Protein AF-A0A831PJV6-F1 (afdb_monomer)

Organism: NCBI:txid1484053

Mean predicted aligned error: 3.71 Å

Secondary structure (DSSP, 8-state):
-PPPSS------EEEETTEEEEEETTTTEEEE--HHHHHHHHHHHIIIIIT---GGG--SS-------

Nearest PDB structures (foldseek):
  8ro1-assembly1_TF  TM=6.766E-01  e=1.254E+00  Caenorhabditis elegans
  8ro0-assembly1_TF  TM=6.448E-01  e=1.341E+00  Caenorhabditis elegans
  5why-assembly1_A  TM=4.337E-01  e=1.341E+00  Acetivibrio thermocellus ATCC 27405

Structure (mmCIF, N/CA/C/O backbone):
data_AF-A0A831PJV6-F1
#
_entry.id   AF-A0A831PJV6-F1
#
loop_
_atom_site.group_PDB
_atom_site.id
_atom_site.type_symbol
_atom_site.label_atom_id
_atom_site.label_alt_id
_atom_site.label_comp_id
_atom_site.label_asym_id
_atom_site.label_entity_id
_atom_site.label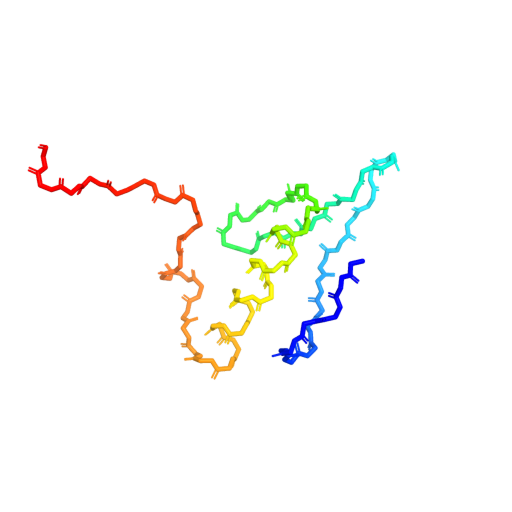_seq_id
_atom_site.pdbx_PDB_ins_code
_atom_site.Cartn_x
_atom_site.Cartn_y
_atom_site.Cartn_z
_atom_site.occupancy
_atom_site.B_iso_or_equiv
_atom_site.auth_seq_id
_atom_site.auth_comp_id
_atom_site.auth_asym_id
_atom_site.auth_atom_id
_atom_site.pdbx_PDB_model_num
ATOM 1 N N . MET A 1 1 ? -14.909 5.193 -0.173 1.00 78.19 1 MET A N 1
ATOM 2 C CA . MET A 1 1 ? -13.579 5.559 -0.704 1.00 78.19 1 MET A CA 1
ATOM 3 C C . MET A 1 1 ? -13.757 5.916 -2.157 1.00 78.19 1 MET A C 1
ATOM 5 O O . MET A 1 1 ? -14.687 5.403 -2.766 1.00 78.19 1 MET A O 1
ATOM 9 N N . GLN A 1 2 ? -12.941 6.834 -2.657 1.00 83.88 2 GLN A N 1
ATOM 10 C CA . GLN A 1 2 ? -13.052 7.327 -4.022 1.00 83.88 2 GLN A CA 1
ATOM 11 C C . GLN A 1 2 ? -12.444 6.320 -5.005 1.00 83.88 2 GLN A C 1
ATOM 13 O O . GLN A 1 2 ? -11.432 5.684 -4.698 1.00 83.88 2 GLN A O 1
ATOM 18 N N . GLU A 1 3 ? -13.072 6.185 -6.168 1.00 90.38 3 GLU A N 1
ATOM 19 C CA . GLU A 1 3 ? -12.508 5.476 -7.311 1.00 90.38 3 GLU A CA 1
ATOM 20 C C . GLU A 1 3 ? -11.32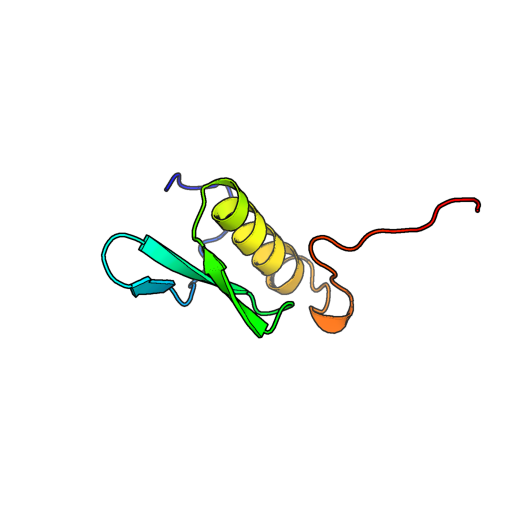2 6.271 -7.874 1.00 90.38 3 GLU A C 1
ATOM 22 O O . GLU A 1 3 ? -11.401 7.489 -8.051 1.00 90.38 3 GLU A O 1
ATOM 27 N N . LEU A 1 4 ? -10.197 5.595 -8.090 1.00 92.81 4 LEU A N 1
ATOM 28 C CA . LEU A 1 4 ? -8.978 6.21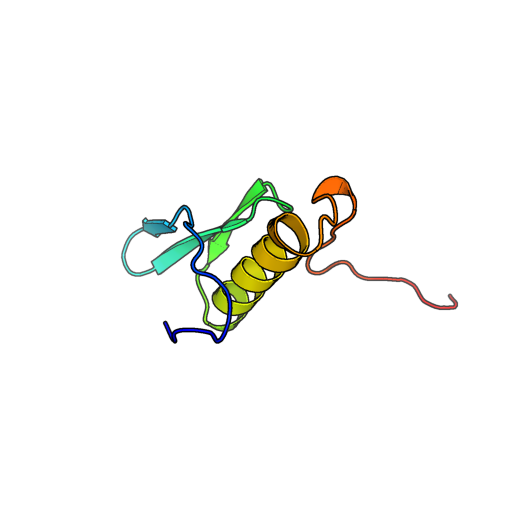0 -8.609 1.00 92.81 4 LEU A CA 1
ATOM 29 C C . LEU A 1 4 ? -8.869 5.932 -10.105 1.00 92.81 4 LEU A C 1
ATOM 31 O O . LEU A 1 4 ? -9.327 4.898 -10.576 1.00 92.81 4 LEU A O 1
ATOM 35 N N . ASN A 1 5 ? -8.195 6.819 -10.839 1.00 95.06 5 ASN A N 1
ATOM 36 C CA . ASN A 1 5 ? -7.863 6.598 -12.248 1.00 95.06 5 ASN A CA 1
ATOM 37 C C . ASN A 1 5 ? -6.686 5.606 -12.389 1.00 95.06 5 ASN A C 1
ATOM 39 O O . ASN A 1 5 ? -5.607 5.957 -12.865 1.00 95.06 5 ASN A O 1
ATOM 43 N N . LEU A 1 6 ? -6.874 4.394 -11.867 1.00 94.62 6 LEU A N 1
ATOM 44 C CA . LEU A 1 6 ? -5.929 3.280 -11.839 1.00 94.62 6 LEU A CA 1
ATOM 45 C C . LEU A 1 6 ? -6.687 1.982 -12.171 1.00 94.62 6 LEU A C 1
ATOM 47 O O . LEU A 1 6 ? -7.904 1.934 -11.982 1.00 94.62 6 LEU A O 1
ATOM 51 N N . PRO A 1 7 ? -5.999 0.920 -12.631 1.00 95.50 7 PRO A N 1
ATOM 52 C CA . PRO A 1 7 ? -6.608 -0.400 -12.760 1.00 95.50 7 PRO A CA 1
ATOM 53 C C . PRO A 1 7 ? -7.276 -0.864 -11.459 1.00 95.50 7 PRO A C 1
ATOM 55 O O . PRO A 1 7 ? -6.910 -0.444 -10.359 1.00 95.50 7 PRO A O 1
ATOM 58 N N . VAL A 1 8 ? -8.264 -1.747 -11.587 1.00 93.38 8 VAL A N 1
ATOM 59 C CA . VAL A 1 8 ? -9.003 -2.276 -10.438 1.00 93.38 8 VAL A CA 1
ATOM 60 C C . VAL A 1 8 ? -8.168 -3.343 -9.736 1.00 93.38 8 VAL A C 1
ATOM 62 O O . VAL A 1 8 ? -7.773 -4.331 -10.351 1.00 93.38 8 VAL A O 1
ATOM 65 N N . TYR A 1 9 ? -7.964 -3.178 -8.428 1.00 94.69 9 TYR A N 1
ATOM 66 C CA . TYR A 1 9 ? -7.216 -4.126 -7.604 1.00 94.69 9 TYR A CA 1
ATOM 67 C C . TYR A 1 9 ? -8.076 -4.713 -6.486 1.00 94.69 9 TYR A C 1
ATOM 69 O O . TYR A 1 9 ? -8.907 -4.034 -5.878 1.00 94.69 9 TYR A O 1
ATOM 77 N N . ALA A 1 10 ? -7.831 -5.984 -6.171 1.00 93.50 10 ALA A N 1
ATOM 78 C CA . ALA A 1 10 ? -8.451 -6.657 -5.039 1.00 93.50 10 ALA A CA 1
ATOM 79 C C . ALA A 1 10 ? -7.594 -6.487 -3.776 1.00 93.50 10 ALA A C 1
ATOM 81 O O . ALA A 1 10 ? -6.437 -6.905 -3.733 1.00 93.50 10 ALA A O 1
ATOM 82 N N . PHE A 1 11 ? -8.186 -5.925 -2.720 1.00 95.50 11 PHE A N 1
ATOM 83 C CA . PHE A 1 11 ? -7.522 -5.737 -1.430 1.00 95.50 11 PHE A CA 1
ATOM 84 C C . PHE A 1 11 ? -8.156 -6.580 -0.332 1.00 95.50 11 PHE A C 1
ATOM 86 O O . PHE A 1 11 ? -9.377 -6.707 -0.233 1.00 95.50 11 PHE A O 1
ATOM 93 N N . ARG A 1 12 ? -7.314 -7.102 0.563 1.00 96.88 12 ARG A N 1
ATOM 94 C CA . ARG A 1 12 ? -7.768 -7.757 1.793 1.00 96.88 12 ARG A CA 1
ATOM 95 C C . ARG A 1 12 ? -8.128 -6.686 2.817 1.00 96.88 12 ARG A C 1
ATOM 97 O O . ARG A 1 12 ? -7.243 -6.104 3.444 1.00 96.88 12 ARG A O 1
ATOM 104 N N . ILE A 1 13 ? -9.423 -6.446 2.984 1.00 96.69 13 ILE A N 1
ATOM 105 C CA . ILE A 1 13 ? -9.966 -5.493 3.953 1.00 96.69 13 ILE A CA 1
ATOM 106 C C . ILE A 1 13 ? -10.672 -6.265 5.065 1.00 96.69 13 ILE A C 1
ATOM 108 O O . ILE A 1 13 ? -11.457 -7.170 4.794 1.00 96.69 13 ILE A O 1
ATOM 112 N N . LYS A 1 14 ? -10.410 -5.895 6.318 1.00 96.94 14 LYS A N 1
ATOM 113 C CA . LYS A 1 14 ? -11.148 -6.386 7.487 1.00 96.94 14 LYS A CA 1
ATOM 114 C C . LYS A 1 14 ? -11.799 -5.221 8.221 1.00 96.94 14 LYS A C 1
ATOM 116 O O . LYS A 1 14 ? -11.299 -4.098 8.177 1.00 96.94 14 LYS A O 1
ATOM 121 N N . THR A 1 15 ? -12.903 -5.492 8.902 1.00 97.19 15 THR A N 1
ATOM 122 C CA . THR A 1 15 ? -13.585 -4.509 9.749 1.00 97.19 15 THR A CA 1
ATOM 123 C C . THR A 1 15 ? -13.499 -4.984 11.190 1.00 97.19 15 THR A C 1
ATOM 125 O O . THR A 1 15 ? -13.856 -6.122 11.477 1.00 97.19 15 THR A O 1
ATOM 128 N N . GLU A 1 16 ? -13.014 -4.126 12.081 1.00 96.12 16 GLU A N 1
ATOM 129 C CA . GLU A 1 16 ? -12.948 -4.383 13.519 1.00 96.12 16 GLU A CA 1
ATOM 130 C C . GLU A 1 16 ? -13.704 -3.258 14.234 1.00 96.12 16 GLU A C 1
ATOM 132 O O . GLU A 1 16 ? -13.271 -2.101 14.262 1.00 96.12 16 GLU A O 1
ATOM 137 N N . GLY A 1 17 ? -14.894 -3.587 14.745 1.00 94.06 17 GLY A N 1
ATOM 138 C CA . GLY A 1 17 ? -15.839 -2.600 15.264 1.00 94.06 17 GLY A CA 1
ATOM 139 C C . GLY A 1 17 ? -16.278 -1.621 14.173 1.00 94.06 17 GLY A C 1
ATOM 140 O O . GLY A 1 17 ? -16.840 -2.019 13.156 1.00 94.06 17 GLY A O 1
ATOM 141 N N . THR A 1 18 ? -16.006 -0.332 14.377 1.00 94.81 18 THR A N 1
ATOM 142 C CA . THR A 1 18 ? -16.316 0.744 13.418 1.00 94.81 18 THR A CA 1
ATOM 143 C C . THR A 1 18 ? -15.166 1.058 12.460 1.00 94.81 18 THR A C 1
ATOM 145 O O . THR A 1 18 ? -15.346 1.816 11.506 1.00 94.81 18 THR A O 1
ATOM 148 N N . LYS A 1 19 ? -13.973 0.499 12.697 1.00 96.50 19 LYS A N 1
ATOM 149 C CA . LYS A 1 19 ? -12.766 0.807 11.927 1.00 96.50 19 LYS A CA 1
ATOM 150 C C . LYS A 1 19 ? -12.536 -0.245 10.849 1.00 96.50 19 LYS A C 1
ATOM 152 O O . LYS A 1 19 ? -12.678 -1.444 11.080 1.00 96.50 19 LYS A O 1
ATOM 157 N N . LYS A 1 20 ? -12.138 0.213 9.664 1.00 97.50 20 LYS A N 1
ATOM 158 C CA . LYS A 1 20 ? -11.702 -0.652 8.563 1.00 97.50 20 LYS A CA 1
ATOM 159 C C . LYS A 1 20 ? -10.186 -0.686 8.512 1.00 97.50 20 LYS A C 1
ATOM 161 O O . LYS A 1 20 ? -9.534 0.325 8.759 1.00 97.50 20 LYS A O 1
ATOM 166 N N . TYR A 1 21 ? -9.643 -1.835 8.152 1.00 98.19 21 TYR A N 1
ATOM 167 C CA . TYR A 1 21 ? -8.216 -2.058 8.005 1.00 98.19 21 TYR A CA 1
ATOM 168 C C . TYR A 1 21 ? -7.937 -2.727 6.669 1.00 98.19 21 TYR A C 1
ATOM 170 O O . TYR A 1 21 ? -8.711 -3.574 6.230 1.00 98.19 21 TYR A O 1
ATOM 178 N N . ILE A 1 22 ? -6.817 -2.383 6.051 1.00 97.81 22 ILE A N 1
ATOM 179 C CA . ILE A 1 22 ? -6.334 -2.959 4.796 1.00 97.81 22 ILE A CA 1
ATOM 180 C C . ILE A 1 22 ? -5.003 -3.663 5.042 1.00 97.81 22 ILE A C 1
ATOM 182 O O . ILE A 1 22 ? -4.202 -3.213 5.862 1.00 97.81 22 ILE A O 1
ATOM 186 N N . PHE A 1 23 ? -4.788 -4.807 4.398 1.00 97.75 23 PHE A N 1
ATOM 187 C CA . PHE A 1 23 ? -3.513 -5.511 4.476 1.00 97.75 23 PHE A CA 1
ATOM 188 C C . PHE A 1 23 ? -2.475 -4.836 3.579 1.00 97.75 23 PHE A C 1
ATOM 190 O O . PHE A 1 23 ? -2.668 -4.766 2.369 1.00 97.75 23 PHE A O 1
ATOM 197 N N . ASP A 1 24 ? -1.373 -4.398 4.178 1.00 96.00 24 ASP A N 1
ATOM 198 C CA . ASP A 1 24 ? -0.202 -3.881 3.477 1.00 96.00 24 ASP A CA 1
ATOM 199 C C . ASP A 1 24 ? 0.793 -5.028 3.247 1.00 96.00 24 ASP A C 1
ATOM 201 O O . ASP A 1 24 ? 1.288 -5.625 4.211 1.00 96.00 24 ASP A O 1
ATOM 205 N N . SER A 1 25 ? 1.072 -5.361 1.982 1.00 93.31 25 SER A N 1
ATOM 206 C CA . SER A 1 25 ? 1.939 -6.494 1.632 1.00 93.31 25 SER A CA 1
ATOM 207 C C . SER A 1 25 ? 3.424 -6.234 1.905 1.00 93.31 25 SER A C 1
ATOM 209 O O . SER A 1 25 ? 4.139 -7.166 2.279 1.00 93.31 25 SER A O 1
ATOM 211 N N . VAL A 1 26 ? 3.875 -4.977 1.835 1.00 93.00 26 VAL A N 1
ATOM 212 C CA . VAL A 1 26 ? 5.272 -4.586 2.092 1.00 93.00 26 VAL A CA 1
ATOM 213 C C . VAL A 1 26 ? 5.561 -4.557 3.593 1.00 93.00 26 VAL A C 1
ATOM 215 O O . VAL A 1 26 ? 6.569 -5.100 4.042 1.00 93.00 26 VAL A O 1
ATOM 218 N N . ARG A 1 27 ? 4.653 -3.996 4.402 1.00 93.31 27 ARG A N 1
ATOM 219 C CA . ARG A 1 27 ? 4.757 -3.978 5.876 1.00 93.31 27 ARG A CA 1
ATOM 220 C C . ARG A 1 27 ? 4.257 -5.273 6.535 1.00 93.31 27 ARG A C 1
ATOM 222 O O . ARG A 1 27 ? 4.421 -5.431 7.744 1.00 93.31 27 ARG A O 1
ATOM 229 N N . LYS A 1 28 ? 3.645 -6.186 5.768 1.00 93.69 28 LYS A N 1
ATOM 230 C CA . LYS A 1 28 ? 3.098 -7.489 6.200 1.00 93.69 28 LYS A CA 1
ATOM 231 C C . LYS A 1 28 ? 2.142 -7.404 7.398 1.00 93.6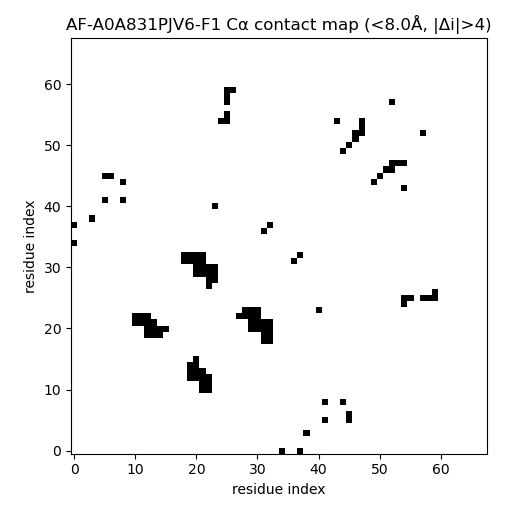9 28 LYS A C 1
ATOM 233 O O . LYS A 1 28 ? 2.138 -8.276 8.266 1.00 93.69 28 LYS A O 1
ATOM 238 N N . ARG A 1 29 ? 1.317 -6.356 7.464 1.00 95.56 29 ARG A N 1
ATOM 239 C CA . ARG A 1 29 ? 0.374 -6.125 8.573 1.00 95.56 29 ARG A CA 1
ATOM 240 C C . ARG A 1 29 ? -0.898 -5.432 8.101 1.00 95.56 29 ARG A C 1
ATOM 242 O O . ARG A 1 29 ? -0.917 -4.794 7.054 1.00 95.56 29 ARG A O 1
ATOM 249 N 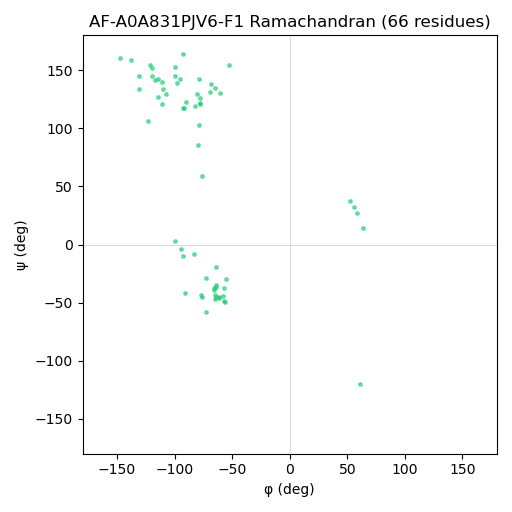N . PHE A 1 30 ? -1.955 -5.529 8.900 1.00 97.44 30 PHE A N 1
ATOM 250 C CA . PHE A 1 30 ? -3.159 -4.728 8.694 1.00 97.44 30 PHE A CA 1
ATOM 251 C C . PHE A 1 30 ? -2.960 -3.319 9.253 1.00 97.44 30 PHE A C 1
ATOM 253 O O . PHE A 1 30 ? -2.557 -3.158 10.404 1.00 97.44 30 PHE A O 1
ATOM 260 N N . VAL A 1 31 ? -3.267 -2.311 8.445 1.00 96.62 31 VAL A N 1
ATOM 261 C CA . VAL A 1 31 ? -3.168 -0.887 8.784 1.00 96.62 31 VAL A CA 1
ATOM 262 C C . VAL A 1 31 ? -4.530 -0.220 8.646 1.00 96.62 31 VAL A C 1
ATOM 264 O O . VAL A 1 31 ? -5.398 -0.728 7.937 1.00 96.62 31 VAL A O 1
ATOM 267 N N . LEU A 1 32 ? -4.751 0.878 9.372 1.00 97.31 32 LEU A N 1
ATOM 268 C CA . LEU A 1 32 ? -6.028 1.590 9.341 1.00 97.31 32 LEU A CA 1
ATOM 269 C C . LEU A 1 32 ? -6.313 2.077 7.917 1.00 97.31 32 LEU A C 1
ATOM 271 O O . LEU A 1 32 ? -5.473 2.715 7.289 1.00 97.31 32 LEU A O 1
ATOM 275 N N . LEU A 1 33 ? -7.512 1.793 7.423 1.00 97.31 33 LEU A N 1
ATOM 276 C CA . LEU A 1 33 ? -7.930 2.172 6.084 1.00 97.31 33 LEU A CA 1
ATOM 277 C C . LEU A 1 33 ? -8.354 3.641 6.059 1.00 97.31 33 LEU A C 1
ATOM 279 O O . LEU A 1 33 ? -9.529 3.973 6.225 1.00 97.31 33 LEU A O 1
ATOM 283 N N . THR A 1 34 ? -7.372 4.516 5.878 1.00 96.62 34 THR A N 1
ATOM 284 C CA . THR A 1 34 ? -7.567 5.950 5.646 1.00 96.62 34 THR A CA 1
ATOM 285 C C . THR A 1 34 ? -7.631 6.246 4.141 1.00 96.62 34 THR A C 1
ATOM 287 O O . THR A 1 34 ? -7.213 5.413 3.334 1.00 96.62 34 THR A O 1
ATOM 290 N N . PRO A 1 35 ? -8.129 7.426 3.722 1.00 96.31 35 PRO A N 1
ATOM 291 C CA . PRO A 1 35 ? -8.066 7.837 2.318 1.00 96.31 35 PRO A CA 1
ATOM 292 C C . PRO A 1 35 ? -6.635 7.874 1.761 1.00 96.31 35 PRO A C 1
ATOM 294 O O . PRO A 1 35 ? -6.419 7.480 0.621 1.00 96.31 35 PRO A O 1
ATOM 297 N N . GLU A 1 36 ? -5.656 8.289 2.570 1.00 96.44 36 GLU A N 1
ATOM 298 C CA . GLU A 1 36 ? -4.239 8.277 2.185 1.00 96.44 36 GLU A CA 1
ATOM 299 C C . GLU A 1 36 ? -3.727 6.843 1.980 1.00 96.44 36 GLU A C 1
ATOM 301 O O . GLU A 1 36 ? -3.113 6.540 0.957 1.00 96.44 36 GLU A O 1
ATOM 306 N N . GLU A 1 37 ? -4.033 5.936 2.914 1.00 96.06 37 GLU A N 1
ATOM 307 C CA . GLU A 1 37 ? -3.636 4.529 2.810 1.00 96.06 37 GLU A CA 1
ATOM 308 C C . GLU A 1 37 ? -4.309 3.848 1.611 1.00 96.06 37 GLU A C 1
ATOM 310 O O . GLU A 1 37 ? -3.677 3.058 0.919 1.00 96.06 37 GLU A O 1
ATOM 315 N N . TRP A 1 38 ? -5.564 4.187 1.306 1.00 96.50 38 TRP A N 1
ATOM 316 C CA . TRP A 1 38 ? -6.253 3.690 0.114 1.00 96.50 38 TRP A CA 1
ATOM 317 C C . TRP A 1 38 ? -5.486 4.017 -1.164 1.00 96.50 38 TRP A C 1
ATOM 319 O O . TRP A 1 38 ? -5.219 3.120 -1.966 1.00 96.50 38 TRP A O 1
ATOM 329 N N . VAL A 1 39 ? -5.085 5.281 -1.324 1.00 96.06 39 VAL A N 1
ATOM 330 C CA . VAL A 1 39 ? -4.275 5.723 -2.464 1.00 96.06 39 VAL A CA 1
ATOM 331 C C . VAL A 1 39 ? -2.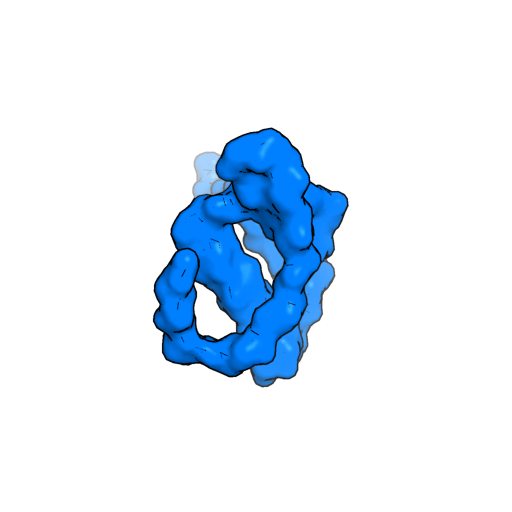934 4.991 -2.471 1.00 96.06 39 VAL A C 1
ATOM 333 O O . VAL A 1 39 ? -2.548 4.437 -3.499 1.00 96.06 39 VAL A O 1
ATOM 336 N N . ARG A 1 40 ? -2.255 4.900 -1.323 1.00 96.19 40 ARG A N 1
ATOM 337 C CA . ARG A 1 40 ? -0.954 4.230 -1.204 1.00 96.19 40 ARG A CA 1
ATOM 338 C C . ARG A 1 40 ? -1.002 2.770 -1.652 1.00 96.19 40 ARG A C 1
ATOM 340 O O . ARG A 1 40 ? -0.189 2.368 -2.480 1.00 96.19 40 ARG A O 1
ATOM 347 N N . GLN A 1 41 ? -1.978 2.001 -1.172 1.00 96.62 41 GLN A N 1
ATOM 348 C CA . GLN A 1 41 ? -2.122 0.590 -1.535 1.00 96.62 41 GLN A CA 1
ATOM 349 C C . GLN A 1 41 ? -2.422 0.409 -3.036 1.00 96.62 41 GLN A C 1
ATOM 351 O O . GLN A 1 41 ? -1.894 -0.518 -3.648 1.00 96.62 41 GLN A O 1
ATOM 356 N N . HIS A 1 42 ? -3.176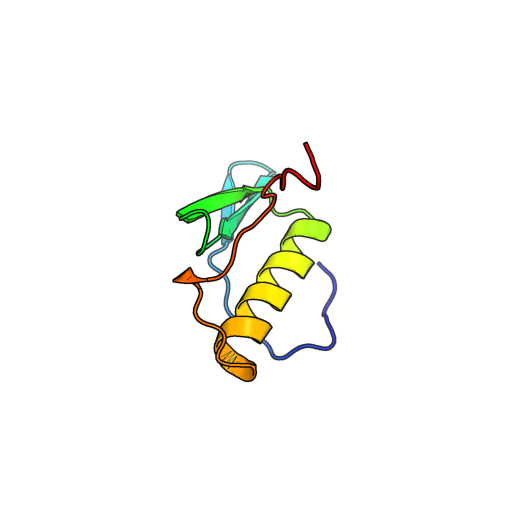 1.319 -3.671 1.00 96.94 42 HIS A N 1
ATOM 357 C CA . HIS A 1 42 ? -3.371 1.294 -5.132 1.00 96.94 42 HIS A CA 1
ATOM 358 C C . HIS A 1 42 ? -2.079 1.547 -5.902 1.00 96.94 42 HIS A C 1
ATOM 360 O O . HIS A 1 42 ? -1.796 0.845 -6.870 1.00 96.94 42 HIS A O 1
ATOM 366 N N . PHE A 1 43 ? -1.275 2.518 -5.470 1.00 96.12 43 PHE A N 1
ATOM 367 C CA . PHE A 1 43 ? 0.014 2.785 -6.105 1.00 96.12 43 PHE A CA 1
ATOM 368 C C . PHE A 1 43 ? 1.000 1.632 -5.917 1.00 96.12 43 PHE A C 1
ATOM 370 O O . PHE A 1 43 ? 1.721 1.302 -6.853 1.00 96.12 43 PHE A O 1
ATOM 377 N N . MET A 1 44 ? 1.005 0.972 -4.758 1.00 95.75 44 MET A N 1
ATOM 378 C CA . MET A 1 44 ? 1.841 -0.213 -4.537 1.00 95.75 44 MET A CA 1
ATOM 379 C C . MET A 1 44 ? 1.480 -1.345 -5.507 1.00 95.75 44 MET A C 1
ATOM 381 O O . MET A 1 44 ? 2.371 -1.921 -6.131 1.00 95.75 44 MET A O 1
ATOM 385 N N . ARG A 1 45 ? 0.181 -1.615 -5.703 1.00 96.81 45 ARG A N 1
ATOM 386 C CA . ARG A 1 45 ? -0.292 -2.601 -6.690 1.00 96.81 45 ARG A CA 1
ATOM 387 C C . ARG A 1 45 ? 0.059 -2.193 -8.115 1.00 96.81 45 ARG A C 1
ATOM 389 O O . ARG A 1 45 ? 0.622 -3.001 -8.839 1.00 96.81 45 ARG A O 1
ATOM 396 N N . TYR A 1 46 ? -0.153 -0.932 -8.482 1.00 97.44 46 TYR A N 1
ATOM 397 C CA . TYR A 1 46 ? 0.229 -0.407 -9.794 1.00 97.44 46 TYR A CA 1
ATOM 398 C C . TYR A 1 46 ? 1.730 -0.549 -10.080 1.00 97.44 46 TYR A C 1
ATOM 400 O O . TYR A 1 46 ? 2.127 -0.982 -11.162 1.00 97.44 46 TYR A O 1
ATOM 408 N N . LEU A 1 47 ? 2.585 -0.222 -9.108 1.00 96.81 47 LEU A N 1
ATOM 409 C CA . LEU A 1 47 ? 4.031 -0.355 -9.266 1.00 96.81 47 LEU A CA 1
ATOM 410 C C . LEU A 1 47 ? 4.455 -1.821 -9.415 1.00 96.81 47 LEU A C 1
ATOM 412 O O . LEU A 1 47 ? 5.316 -2.112 -10.245 1.00 96.81 47 LEU A O 1
ATOM 416 N N . ASN A 1 48 ? 3.842 -2.739 -8.665 1.00 96.00 48 ASN A N 1
ATOM 417 C CA . ASN A 1 48 ? 4.143 -4.165 -8.772 1.00 96.00 48 ASN A CA 1
ATOM 418 C C . ASN A 1 48 ? 3.580 -4.780 -10.065 1.00 96.00 48 ASN A C 1
ATOM 420 O O . ASN A 1 48 ? 4.326 -5.303 -10.892 1.00 96.00 48 ASN A O 1
ATOM 424 N N . GLU A 1 49 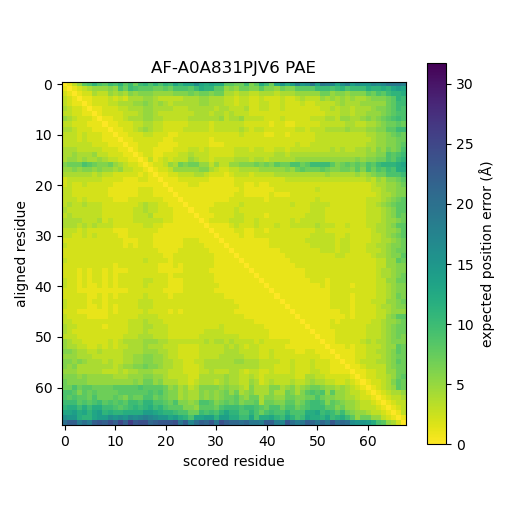? 2.272 -4.690 -10.276 1.00 96.31 49 GLU A N 1
ATOM 425 C CA . GLU A 1 49 ? 1.576 -5.416 -11.337 1.00 96.31 49 GLU A CA 1
ATOM 426 C C . GLU A 1 49 ? 1.797 -4.800 -12.715 1.00 96.31 49 GLU A C 1
ATOM 428 O O . GLU A 1 49 ? 2.108 -5.530 -13.657 1.00 96.31 49 GLU A O 1
ATOM 433 N N . GLU A 1 50 ? 1.705 -3.475 -12.837 1.00 97.50 50 GLU A N 1
ATOM 434 C CA . GLU A 1 50 ? 1.780 -2.794 -14.135 1.00 97.50 50 GLU A CA 1
ATOM 435 C C . GLU A 1 50 ? 3.210 -2.391 -14.485 1.00 97.50 50 GLU A C 1
ATOM 437 O O . GLU A 1 50 ? 3.652 -2.542 -15.624 1.00 97.50 50 GLU A O 1
ATOM 442 N N . LYS A 1 51 ? 3.962 -1.883 -13.503 1.00 97.19 51 LYS A N 1
ATOM 443 C CA . LYS A 1 51 ? 5.340 -1.412 -13.722 1.00 97.19 51 LYS A CA 1
ATOM 444 C C . LYS A 1 51 ? 6.417 -2.447 -13.415 1.00 97.19 51 LYS A C 1
ATOM 446 O O . LYS A 1 51 ? 7.583 -2.180 -13.690 1.00 97.19 51 LYS A O 1
ATOM 451 N N . LYS A 1 52 ? 6.039 -3.628 -12.915 1.00 96.56 52 LYS A N 1
ATOM 452 C CA . LYS A 1 52 ? 6.950 -4.749 -12.629 1.00 96.56 52 LYS A CA 1
ATOM 453 C C . LYS A 1 52 ? 8.063 -4.400 -11.634 1.00 96.56 52 LYS A C 1
ATOM 455 O O . LYS A 1 52 ? 9.120 -5.029 -11.647 1.00 96.56 52 LYS A O 1
ATOM 460 N N . TYR A 1 53 ? 7.833 -3.430 -10.748 1.00 96.50 53 TYR A N 1
ATOM 461 C CA . TYR A 1 53 ? 8.734 -3.173 -9.630 1.00 96.50 53 TYR A CA 1
ATOM 462 C C . TYR A 1 53 ? 8.482 -4.212 -8.534 1.00 96.50 53 TYR A C 1
ATOM 464 O O . TYR A 1 53 ? 7.363 -4.314 -8.035 1.00 96.50 53 TYR A O 1
ATOM 472 N N . PRO A 1 54 ? 9.490 -4.992 -8.125 1.00 94.81 54 PRO A N 1
ATOM 473 C CA . PRO A 1 54 ? 9.292 -6.010 -7.106 1.00 94.81 54 PRO A CA 1
ATOM 474 C C . PRO A 1 54 ? 9.014 -5.371 -5.738 1.00 94.81 54 PRO A C 1
ATOM 476 O O . PRO A 1 54 ? 9.694 -4.432 -5.324 1.00 94.81 54 PRO A O 1
ATOM 479 N N . GLU A 1 55 ? 8.056 -5.933 -4.999 1.00 92.06 55 GLU A N 1
ATOM 480 C CA . GLU A 1 55 ? 7.701 -5.496 -3.636 1.00 92.06 55 GLU A CA 1
ATOM 481 C C . GLU A 1 55 ? 8.892 -5.496 -2.668 1.00 92.06 55 GLU A C 1
ATOM 483 O O . GLU A 1 55 ? 8.949 -4.671 -1.761 1.00 92.06 55 GLU A O 1
ATOM 488 N N . SER A 1 56 ? 9.871 -6.381 -2.876 1.00 92.31 56 SER A N 1
ATOM 489 C CA . SER A 1 56 ? 11.089 -6.459 -2.061 1.00 92.31 56 SER A CA 1
ATOM 490 C C . SER A 1 56 ? 11.977 -5.213 -2.143 1.00 92.31 56 SER A C 1
ATOM 492 O O . SER A 1 56 ? 12.806 -5.013 -1.259 1.00 92.31 56 SER A O 1
ATOM 494 N N . LEU A 1 57 ? 11.814 -4.385 -3.180 1.00 92.88 57 LEU A N 1
ATOM 495 C CA . LEU A 1 57 ? 12.537 -3.122 -3.357 1.00 92.88 57 LEU A CA 1
ATOM 496 C C . LEU A 1 57 ? 11.705 -1.899 -2.946 1.00 92.88 57 LEU A C 1
ATOM 498 O O . LEU A 1 57 ? 12.162 -0.767 -3.096 1.00 92.88 57 LEU A O 1
ATOM 502 N N . MET A 1 58 ? 10.490 -2.101 -2.436 1.00 93.38 58 MET A N 1
ATOM 503 C CA . MET A 1 58 ? 9.623 -1.019 -1.981 1.00 93.38 58 MET A CA 1
ATOM 504 C C . MET A 1 58 ? 9.770 -0.806 -0.477 1.00 93.38 58 MET A C 1
ATOM 506 O O . MET A 1 58 ? 9.866 -1.753 0.303 1.00 93.38 58 MET A O 1
ATOM 510 N N . ALA A 1 59 ? 9.732 0.455 -0.054 1.00 91.81 59 ALA A N 1
ATOM 511 C CA . ALA A 1 59 ? 9.705 0.825 1.351 1.00 91.81 59 ALA A CA 1
ATOM 512 C C . ALA A 1 59 ? 8.592 1.848 1.597 1.00 91.81 59 ALA A C 1
ATOM 514 O O . ALA A 1 59 ? 8.451 2.816 0.853 1.00 91.81 59 ALA A O 1
ATOM 515 N N . VAL A 1 60 ? 7.805 1.631 2.651 1.00 90.56 60 VAL A N 1
ATOM 516 C CA . VAL A 1 60 ? 6.706 2.515 3.063 1.00 90.56 60 VAL A CA 1
ATOM 517 C C . VAL A 1 60 ? 7.123 3.257 4.329 1.00 90.56 60 VAL A C 1
ATOM 519 O O . VAL A 1 60 ? 7.577 2.619 5.277 1.00 90.56 60 VAL A O 1
ATOM 522 N N . GLU A 1 61 ? 6.967 4.586 4.342 1.00 85.69 61 GLU A N 1
ATOM 523 C CA . GLU A 1 61 ? 7.263 5.456 5.502 1.00 85.69 61 GLU A CA 1
ATOM 524 C C . GLU A 1 61 ? 8.707 5.310 6.027 1.00 85.69 61 GLU A C 1
ATOM 526 O O . GLU A 1 61 ? 8.984 5.434 7.220 1.00 85.69 61 GLU A O 1
ATOM 531 N N . LYS A 1 62 ? 9.658 5.024 5.130 1.00 86.38 62 LYS A N 1
ATOM 532 C CA . LYS A 1 62 ? 11.066 4.866 5.493 1.00 86.38 62 LYS A CA 1
ATOM 533 C C . LYS A 1 62 ? 11.740 6.230 5.594 1.00 86.38 62 LYS A C 1
ATOM 535 O O . LYS A 1 62 ? 11.852 6.945 4.603 1.00 86.38 62 LYS A O 1
ATOM 540 N N . GLN A 1 63 ? 12.242 6.556 6.781 1.00 88.56 63 GLN A N 1
ATOM 541 C CA . GLN A 1 63 ? 13.156 7.679 6.941 1.00 88.56 63 GLN A CA 1
ATOM 542 C C . GLN A 1 63 ? 14.462 7.389 6.195 1.00 88.56 63 GLN A C 1
ATOM 544 O O . GLN A 1 63 ? 15.025 6.296 6.311 1.00 88.56 63 GLN A O 1
ATOM 549 N N . ILE A 1 64 ? 14.936 8.386 5.456 1.00 87.94 64 ILE A N 1
ATOM 550 C CA . ILE A 1 64 ? 16.256 8.386 4.833 1.00 87.94 64 ILE A CA 1
ATOM 551 C C . ILE A 1 64 ? 17.133 9.421 5.538 1.00 87.94 64 ILE A C 1
ATOM 553 O O . ILE A 1 64 ? 16.663 10.506 5.878 1.00 87.94 64 ILE A O 1
ATOM 557 N N . THR A 1 65 ? 18.400 9.081 5.762 1.00 87.81 65 THR A N 1
ATOM 558 C CA . THR A 1 65 ? 19.415 10.049 6.187 1.00 87.81 65 THR A CA 1
ATOM 559 C C . THR A 1 65 ? 20.078 10.588 4.934 1.00 87.81 65 THR A C 1
ATOM 561 O O . THR A 1 65 ? 20.686 9.826 4.182 1.00 87.81 65 THR A O 1
ATOM 564 N N . LEU A 1 66 ? 19.940 11.889 4.695 1.00 86.19 66 LEU A N 1
ATOM 565 C CA . LEU A 1 66 ? 20.565 12.566 3.568 1.00 86.19 66 LEU A CA 1
ATOM 566 C C . LEU A 1 66 ? 21.662 13.491 4.099 1.00 86.19 66 LEU A C 1
ATOM 568 O O . LEU A 1 66 ? 21.370 14.393 4.873 1.00 86.19 66 LEU A O 1
ATOM 572 N N . ASN A 1 67 ? 22.900 13.266 3.660 1.00 87.06 67 ASN A N 1
ATOM 573 C CA . ASN A 1 67 ? 24.077 14.106 3.926 1.00 87.06 67 ASN A CA 1
ATOM 574 C C . ASN A 1 67 ? 24.558 14.260 5.384 1.00 87.06 67 ASN A C 1
ATOM 576 O O . ASN A 1 67 ? 25.441 15.081 5.602 1.00 87.06 67 ASN A O 1
ATOM 580 N N . GLY A 1 68 ? 24.094 13.431 6.326 1.00 68.25 68 GLY A N 1
ATOM 581 C CA . GLY A 1 68 ? 24.624 13.395 7.700 1.00 68.25 68 GLY A CA 1
ATOM 582 C C . GLY A 1 68 ? 24.025 14.455 8.608 1.00 68.25 68 GLY A C 1
ATOM 583 O O . GLY A 1 68 ? 24.326 15.649 8.410 1.00 68.25 68 GLY A O 1
#

Radius of gyration: 13.47 Å; Cα contacts (8 Å, |Δi|>4): 60; chains: 1; bounding box: 41×22×29 Å

Foldseek 3Di:
DDDDPADDDDWDWDDDPPWIWTQDPLVRDTDTDDPVVVVVSRVLCCCCPVVVDDSPPDDDPDDDDDPD

InterPro domains:
  IPR029464 Type I restriction enzyme R protein, N-terminal d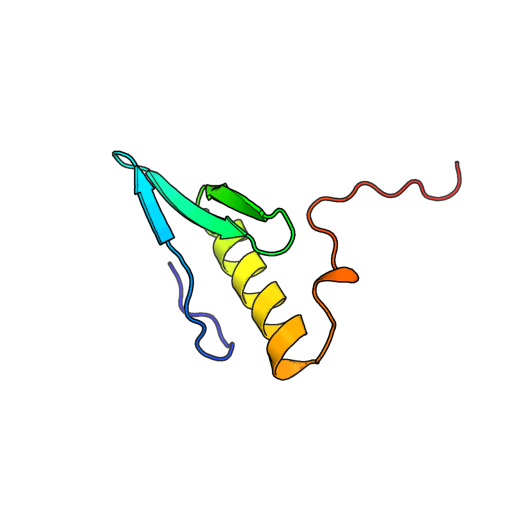omain [PF13588] (35-67)

Sequence (68 aa):
MQELNLPVYAFRIKTEGTKKYIFDSVRKRFVLLTPEEWVRQHFMRYLNEEKKYPESLMAVEKQITLNG

pLDDT: mean 93.79, std 4.98, range [68.25, 98.19]

Solvent-accessible surface area (backbone atoms only — not comparable to full-atom values): 4590 Å² total; per-residue (Å²): 134,82,89,66,103,60,85,91,77,93,73,63,68,51,73,61,90,93,46,48,28,33,58,39,82,77,80,69,43,75,41,70,60,41,76,66,49,52,53,49,55,51,50,53,47,44,38,33,73,75,66,64,44,60,62,89,80,56,79,78,93,67,87,77,89,76,91,122